Protein AF-A0A5E6NWT8-F1 (afdb_monomer)

Nearest PDB structures (foldseek):
  8owb-assembly2_D  TM=8.521E-01  e=2.064E-02  Mycolicibacterium smegmatis MC2 155
  6th2-assembly2_D  TM=9.013E-01  e=3.860E-02  Mycolicibacterium smegmatis MC2 155
  4qji-assembly3_B-2  TM=7.997E-01  e=3.133E-02  Mycolicibacterium smegmatis MC2 155
  6thc-assembly1_B  TM=8.371E-01  e=8.295E-02  Mycolicibacterium smegmatis
  8owq-assembly1_B  TM=7.889E-01  e=1.350E-01  Mycolicibacterium smegmatis MC2 155

Structure (mmCIF, N/CA/C/O backbone):
data_AF-A0A5E6NWT8-F1
#
_entry.id   AF-A0A5E6NWT8-F1
#
loop_
_atom_site.group_PDB
_atom_site.id
_atom_site.type_symbol
_atom_site.label_atom_id
_atom_site.label_alt_id
_atom_site.label_comp_id
_atom_site.label_asym_id
_atom_site.label_entity_id
_atom_site.label_seq_id
_atom_site.pdbx_PDB_ins_code
_atom_site.Cartn_x
_atom_site.Cartn_y
_atom_site.Cartn_z
_atom_site.occupancy
_atom_site.B_iso_or_equiv
_atom_site.auth_seq_id
_atom_site.auth_comp_id
_atom_site.auth_asym_id
_atom_site.auth_atom_id
_atom_site.pdbx_PDB_model_num
ATOM 1 N N . MET A 1 1 ? -1.217 8.109 -1.373 1.00 94.69 1 MET A N 1
ATOM 2 C CA . MET A 1 1 ? -2.280 7.362 -0.669 1.00 94.69 1 MET A CA 1
ATOM 3 C C . MET A 1 1 ? -1.957 7.158 0.806 1.00 94.69 1 MET A C 1
ATOM 5 O O . MET A 1 1 ? -2.684 7.721 1.604 1.00 94.69 1 MET A O 1
ATOM 9 N N . TYR A 1 2 ? -0.877 6.446 1.175 1.00 97.62 2 TYR A N 1
ATOM 10 C CA . TYR A 1 2 ? -0.503 6.208 2.587 1.00 97.62 2 TYR A CA 1
ATOM 11 C C . TYR A 1 2 ? -0.576 7.472 3.456 1.00 97.62 2 TYR A C 1
ATOM 13 O O . TYR A 1 2 ? -1.324 7.500 4.425 1.00 97.62 2 TYR A O 1
ATOM 21 N N . GLN A 1 3 ? 0.137 8.535 3.062 1.00 97.81 3 GLN A N 1
ATOM 22 C CA . GLN A 1 3 ? 0.180 9.789 3.824 1.00 97.81 3 GLN A CA 1
ATOM 23 C C . GLN A 1 3 ? -1.221 10.377 4.036 1.00 97.81 3 GLN A C 1
ATOM 25 O O . GLN A 1 3 ? -1.621 10.625 5.164 1.00 97.81 3 GLN A O 1
ATOM 30 N N . SER A 1 4 ? -2.005 10.488 2.960 1.00 97.94 4 SER A N 1
ATOM 31 C CA . SER A 1 4 ? -3.376 11.003 3.008 1.00 97.94 4 SER A CA 1
ATOM 32 C C . SER A 1 4 ? -4.281 10.207 3.948 1.00 97.94 4 SER A C 1
ATOM 34 O O . SER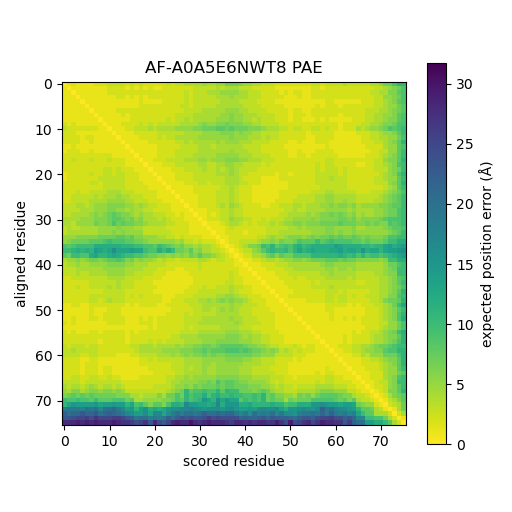 A 1 4 ? -5.121 10.801 4.610 1.00 97.94 4 SER A O 1
ATOM 36 N N . VAL A 1 5 ? -4.121 8.883 4.027 1.00 98.12 5 VAL A N 1
ATOM 37 C CA . VAL A 1 5 ? -4.882 8.068 4.983 1.00 98.12 5 VAL A CA 1
ATOM 38 C C . VAL A 1 5 ? -4.450 8.397 6.408 1.00 98.12 5 VAL A C 1
ATOM 40 O O . VAL A 1 5 ? -5.296 8.746 7.224 1.00 98.12 5 VAL A O 1
ATOM 43 N N . MET A 1 6 ? -3.149 8.362 6.699 1.00 97.56 6 MET A N 1
ATOM 44 C CA . MET A 1 6 ? -2.642 8.600 8.056 1.00 97.56 6 MET A CA 1
ATOM 45 C C . MET A 1 6 ? -2.976 10.000 8.584 1.00 97.56 6 MET A C 1
ATOM 47 O O . MET A 1 6 ? -3.257 10.143 9.771 1.00 97.56 6 MET A O 1
ATOM 51 N N . ASP A 1 7 ? -3.015 11.004 7.708 1.00 98.19 7 ASP A N 1
ATOM 52 C CA . ASP A 1 7 ? -3.361 12.379 8.076 1.00 98.19 7 ASP A CA 1
ATOM 53 C C . ASP A 1 7 ? -4.849 12.556 8.423 1.00 98.19 7 ASP A C 1
ATOM 55 O O . ASP A 1 7 ? -5.200 13.483 9.146 1.00 98.19 7 ASP A O 1
ATOM 59 N N . ASN A 1 8 ? -5.734 11.683 7.923 1.00 97.94 8 ASN A N 1
ATOM 60 C CA . ASN A 1 8 ? -7.190 11.858 8.029 1.00 97.94 8 ASN A CA 1
ATOM 61 C C . ASN A 1 8 ? -7.900 10.766 8.846 1.00 97.94 8 ASN A C 1
ATOM 63 O O . ASN A 1 8 ? -9.088 10.896 9.134 1.00 97.94 8 ASN A O 1
ATOM 67 N N . ILE A 1 9 ? -7.205 9.688 9.219 1.00 98.12 9 ILE A N 1
ATOM 68 C CA . ILE A 1 9 ? -7.814 8.523 9.878 1.00 98.12 9 ILE A CA 1
ATOM 69 C C . ILE A 1 9 ? -8.209 8.776 11.339 1.00 98.12 9 ILE A C 1
ATOM 71 O O . ILE A 1 9 ? -9.067 8.084 11.887 1.00 98.12 9 ILE A O 1
ATOM 75 N N . VAL A 1 10 ? -7.591 9.765 11.988 1.00 96.94 10 VAL A N 1
ATOM 76 C CA . VAL A 1 10 ? -7.870 10.090 13.390 1.00 96.94 10 VAL A CA 1
ATOM 77 C C . VAL A 1 10 ? -9.286 10.647 13.521 1.00 96.94 10 VAL A C 1
ATOM 79 O O . VAL A 1 10 ? -9.646 11.615 12.861 1.00 96.94 10 VAL A O 1
ATOM 82 N N . GLY A 1 11 ? -10.076 10.046 14.413 1.00 96.62 11 GLY A N 1
ATOM 83 C CA . GLY A 1 11 ? -11.456 10.461 14.678 1.00 96.62 11 GLY A CA 1
ATOM 84 C C . GLY A 1 11 ? -12.491 9.891 13.708 1.00 96.62 11 GLY A C 1
ATOM 85 O 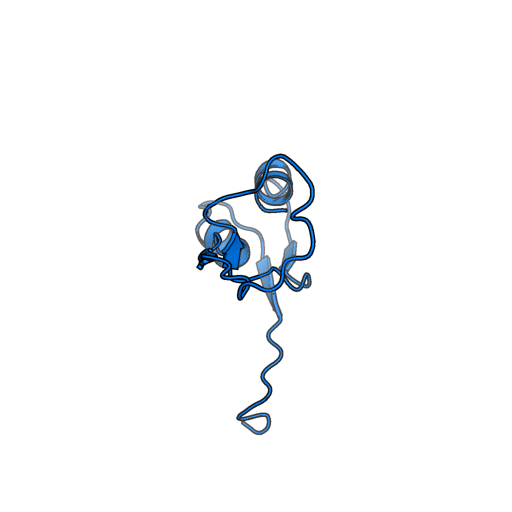O . GLY A 1 11 ? -13.665 10.202 13.861 1.00 96.62 11 GLY A O 1
ATOM 86 N N . GLN A 1 12 ? -12.085 9.058 12.746 1.00 98.25 12 GLN A N 1
ATOM 87 C CA . GLN A 1 12 ? -13.028 8.316 11.910 1.00 98.25 12 GLN A CA 1
ATOM 88 C C . GLN A 1 12 ? -13.583 7.111 12.671 1.00 98.25 12 GLN A C 1
ATOM 90 O O . GLN A 1 12 ? -12.852 6.452 13.413 1.00 98.25 12 GLN A O 1
ATOM 95 N N . ASP A 1 13 ? -14.849 6.785 12.427 1.00 98.44 13 ASP A N 1
ATOM 96 C CA . ASP A 1 13 ? -15.488 5.590 12.989 1.00 98.44 13 ASP A CA 1
ATOM 97 C C . ASP A 1 13 ? -15.277 4.353 12.103 1.00 98.44 13 ASP A C 1
ATOM 99 O O . ASP A 1 13 ? -15.161 3.230 12.599 1.00 98.44 13 ASP A O 1
ATOM 103 N N . ILE A 1 14 ? -15.205 4.550 10.780 1.00 98.44 14 ILE A N 1
ATOM 104 C CA . ILE A 1 14 ? -15.120 3.479 9.778 1.00 98.44 14 ILE A CA 1
ATOM 105 C C . ILE A 1 14 ? -14.046 3.814 8.740 1.00 98.44 14 ILE A C 1
ATOM 107 O O . ILE A 1 14 ? -13.983 4.928 8.224 1.00 98.44 14 ILE A O 1
ATOM 111 N N . PHE A 1 15 ? -13.233 2.818 8.388 1.00 98.50 15 PHE A N 1
ATOM 112 C CA . PHE A 1 15 ? -12.272 2.869 7.293 1.00 98.50 15 PHE A CA 1
ATOM 113 C C . PHE A 1 15 ? -12.531 1.741 6.297 1.00 98.50 15 PHE A C 1
ATOM 115 O O . PHE A 1 15 ? -12.454 0.564 6.646 1.00 98.50 15 PHE A O 1
ATOM 122 N N . ILE A 1 16 ? -12.818 2.107 5.047 1.00 98.12 16 ILE A N 1
ATOM 123 C CA . ILE A 1 16 ? -13.114 1.171 3.958 1.00 98.12 16 ILE A CA 1
ATOM 124 C C . ILE A 1 16 ? -11.952 1.193 2.961 1.00 98.12 16 ILE A C 1
ATOM 126 O O . ILE A 1 16 ? -11.814 2.120 2.164 1.00 98.12 16 ILE A O 1
ATOM 130 N N . ALA A 1 17 ? -11.106 0.166 3.000 1.00 97.12 17 ALA A N 1
ATOM 131 C CA . ALA A 1 17 ? -9.927 0.032 2.151 1.00 97.12 17 ALA A CA 1
ATOM 132 C C . ALA A 1 17 ? -10.280 -0.619 0.800 1.00 97.12 17 ALA A C 1
ATOM 134 O O . ALA A 1 17 ? -9.889 -1.748 0.524 1.00 97.12 17 ALA A O 1
ATOM 135 N N . CYS A 1 18 ? -11.045 0.087 -0.040 1.00 96.56 18 CYS A N 1
ATOM 136 C CA . CYS A 1 18 ? -11.493 -0.425 -1.345 1.00 96.56 18 CYS A CA 1
ATOM 137 C C . CYS A 1 18 ? -10.535 -0.137 -2.514 1.00 96.56 18 CYS A C 1
ATOM 139 O O . CYS A 1 18 ? -10.721 -0.667 -3.608 1.00 96.56 18 CYS A O 1
ATOM 141 N N . ALA A 1 19 ? -9.539 0.731 -2.324 1.00 96.19 19 ALA A N 1
ATOM 142 C CA . ALA A 1 19 ? -8.594 1.065 -3.382 1.00 96.19 19 ALA A CA 1
ATOM 143 C C . ALA A 1 19 ? -7.667 -0.123 -3.680 1.00 96.19 19 ALA A C 1
ATOM 145 O O . ALA A 1 19 ? -7.091 -0.704 -2.762 1.00 96.19 19 ALA A O 1
ATOM 146 N N . ALA A 1 20 ? -7.458 -0.421 -4.964 1.00 95.81 20 ALA A N 1
ATOM 147 C CA . ALA A 1 20 ? -6.459 -1.385 -5.418 1.00 95.81 20 ALA A CA 1
ATOM 148 C C . ALA A 1 20 ? -5.049 -0.778 -5.301 1.00 95.81 20 ALA A C 1
ATOM 150 O O . ALA A 1 20 ? -4.502 -0.221 -6.257 1.00 95.81 20 ALA A O 1
ATOM 151 N N . VAL A 1 21 ? -4.490 -0.809 -4.092 1.00 95.56 21 VAL A N 1
ATOM 152 C CA . VAL A 1 21 ? -3.137 -0.311 -3.817 1.00 95.56 21 VAL A CA 1
ATOM 153 C C . VAL A 1 21 ? -2.120 -1.259 -4.434 1.00 95.56 21 VAL A C 1
ATOM 155 O O . VAL A 1 21 ? -2.224 -2.465 -4.270 1.00 95.56 21 VAL A O 1
ATOM 158 N N . SER A 1 22 ? -1.129 -0.722 -5.144 1.00 97.12 22 SER A N 1
ATOM 159 C CA . SER A 1 22 ? -0.044 -1.544 -5.684 1.00 97.12 22 SER A CA 1
ATOM 160 C C . SER A 1 22 ? 0.826 -2.095 -4.557 1.00 97.12 22 SER A C 1
ATOM 162 O O . SER A 1 22 ? 1.299 -1.302 -3.753 1.00 97.12 22 SER A O 1
ATOM 164 N N . ASP A 1 23 ? 1.112 -3.399 -4.569 1.00 96.06 23 ASP A N 1
ATOM 165 C CA . ASP A 1 23 ? 1.967 -4.068 -3.569 1.00 96.06 23 ASP A CA 1
ATOM 166 C C . ASP A 1 23 ? 3.450 -3.678 -3.657 1.00 96.06 23 ASP A C 1
ATOM 168 O O . ASP A 1 23 ? 4.230 -3.886 -2.724 1.00 96.06 23 ASP A O 1
ATOM 172 N N . TYR A 1 24 ? 3.862 -3.122 -4.799 1.00 98.00 24 TYR A N 1
ATOM 173 C CA . TYR A 1 24 ? 5.241 -2.764 -5.091 1.00 98.00 24 TYR A CA 1
ATOM 174 C C . TYR A 1 24 ? 5.348 -1.367 -5.702 1.00 98.00 24 TYR A C 1
ATOM 176 O O . TYR A 1 24 ? 4.471 -0.900 -6.429 1.00 98.00 24 TYR A O 1
ATOM 184 N N . SER A 1 25 ? 6.478 -0.712 -5.444 1.00 97.00 25 SER A N 1
ATOM 185 C CA . SER A 1 25 ? 6.858 0.572 -6.035 1.00 97.00 25 SER A CA 1
ATOM 186 C C . SER A 1 25 ? 8.260 0.511 -6.641 1.00 97.00 25 SER A C 1
ATOM 188 O O . SER A 1 25 ? 9.044 -0.389 -6.339 1.00 97.00 25 SER A O 1
ATOM 190 N 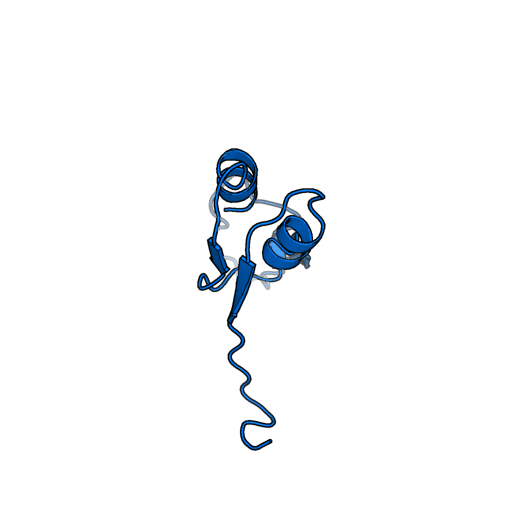N . ILE A 1 26 ? 8.577 1.455 -7.530 1.00 97.44 26 ILE A N 1
ATOM 191 C CA . ILE A 1 26 ? 9.880 1.526 -8.199 1.00 97.44 26 ILE A CA 1
ATOM 192 C C . ILE A 1 26 ? 10.970 1.861 -7.178 1.00 97.44 26 ILE A C 1
ATOM 194 O O . ILE A 1 26 ? 10.933 2.921 -6.555 1.00 97.44 26 ILE A O 1
ATOM 198 N N . LYS A 1 27 ? 11.985 1.000 -7.084 1.00 97.38 27 LYS A N 1
ATOM 199 C CA . LYS A 1 27 ? 13.151 1.205 -6.216 1.00 97.38 27 LYS A CA 1
ATOM 200 C C . LYS A 1 27 ? 13.968 2.429 -6.634 1.00 97.38 27 LYS A C 1
ATOM 202 O O . LYS A 1 27 ? 14.365 3.235 -5.801 1.00 97.38 27 LYS A O 1
ATOM 207 N N . ASN A 1 28 ? 14.200 2.568 -7.941 1.00 96.00 28 ASN A 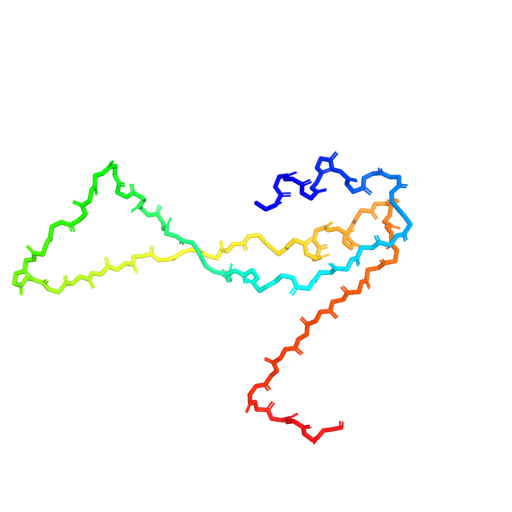N 1
ATOM 208 C CA . ASN A 1 28 ? 15.034 3.612 -8.537 1.00 96.00 28 ASN A CA 1
ATOM 209 C C . ASN A 1 28 ? 14.202 4.483 -9.493 1.00 96.00 28 ASN A C 1
ATOM 211 O O . ASN A 1 28 ? 14.115 4.202 -10.689 1.00 96.00 28 ASN A O 1
ATOM 215 N N . ILE A 1 29 ? 13.546 5.525 -8.969 1.00 96.31 29 ILE A N 1
ATOM 216 C CA . ILE A 1 29 ? 12.657 6.391 -9.762 1.00 96.31 29 ILE A CA 1
ATOM 217 C C . ILE A 1 29 ? 13.480 7.235 -10.743 1.00 96.31 29 ILE A C 1
ATOM 219 O O . ILE A 1 29 ? 14.351 8.014 -10.350 1.00 96.31 29 ILE A O 1
ATOM 223 N N . ALA A 1 30 ? 13.181 7.116 -12.037 1.00 95.88 30 ALA A N 1
ATOM 224 C CA . ALA A 1 30 ? 13.822 7.924 -13.067 1.00 95.88 30 ALA A CA 1
ATOM 225 C C . ALA A 1 30 ? 13.336 9.384 -13.007 1.00 95.88 30 ALA A C 1
ATOM 227 O O . ALA A 1 30 ? 12.136 9.649 -13.019 1.00 95.88 30 ALA A O 1
ATOM 228 N N . LYS A 1 31 ? 14.270 10.346 -13.010 1.00 97.00 31 LYS A N 1
ATOM 229 C CA . LYS A 1 31 ? 13.948 11.790 -13.032 1.00 97.00 31 LYS A CA 1
ATOM 230 C C . LYS A 1 31 ? 13.341 12.259 -14.357 1.00 97.00 31 LYS A C 1
ATOM 232 O O . LYS A 1 31 ? 12.677 13.285 -14.402 1.00 97.00 31 LYS A O 1
ATOM 237 N N . ASN A 1 32 ? 13.611 11.527 -15.433 1.00 96.50 32 ASN A N 1
ATOM 238 C CA . ASN A 1 32 ? 13.178 11.843 -16.787 1.00 96.50 32 ASN A CA 1
ATOM 239 C C . ASN A 1 32 ? 12.528 10.613 -17.419 1.00 96.50 32 ASN A C 1
ATOM 241 O O . ASN A 1 32 ? 12.812 9.480 -17.028 1.00 96.50 32 ASN A O 1
ATOM 245 N N . LYS A 1 33 ? 11.707 10.837 -18.450 1.00 95.19 33 LYS A N 1
ATOM 246 C CA . LYS A 1 33 ? 11.113 9.764 -19.254 1.00 95.19 33 LYS A CA 1
ATOM 247 C C . LYS A 1 33 ? 12.200 8.810 -19.762 1.00 95.19 33 LYS A C 1
ATOM 249 O O . LYS A 1 33 ? 13.115 9.231 -20.471 1.00 95.19 33 LYS A O 1
ATOM 254 N N . ILE A 1 34 ? 12.062 7.524 -19.441 1.00 94.56 34 ILE A N 1
ATOM 255 C CA . ILE A 1 34 ? 12.924 6.466 -19.974 1.00 94.56 34 ILE A CA 1
ATOM 256 C C . ILE A 1 34 ? 12.647 6.365 -21.480 1.00 94.56 34 ILE A C 1
ATOM 258 O O . ILE A 1 34 ? 11.527 6.069 -21.901 1.00 94.56 34 ILE A O 1
ATOM 262 N N . LYS A 1 35 ? 13.648 6.687 -22.307 1.00 94.25 35 LYS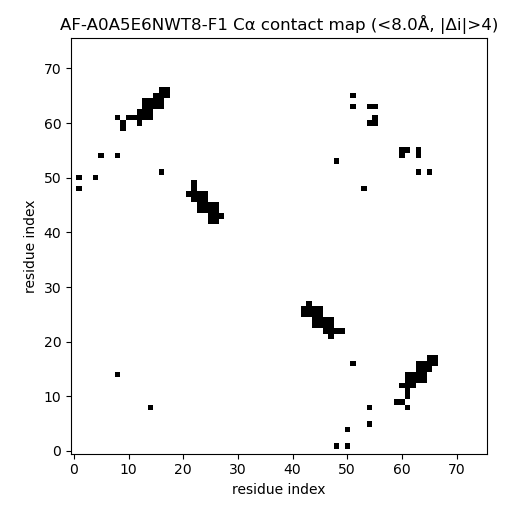 A N 1
ATOM 263 C CA . LYS A 1 35 ? 13.533 6.594 -23.768 1.00 94.25 35 LYS A CA 1
ATOM 264 C C . LYS A 1 35 ? 13.552 5.127 -24.195 1.00 94.25 35 LYS A C 1
ATOM 266 O O . LYS A 1 35 ? 14.239 4.309 -23.589 1.00 94.25 35 LYS A O 1
ATOM 271 N N . LYS A 1 36 ? 12.828 4.814 -25.271 1.00 93.56 36 LYS A N 1
ATOM 272 C CA . LYS A 1 36 ? 12.906 3.497 -25.911 1.00 93.56 36 LYS A CA 1
ATOM 273 C C . LYS A 1 36 ? 14.352 3.235 -26.346 1.00 93.56 36 LYS A C 1
ATOM 275 O O . LYS A 1 36 ? 15.013 4.138 -26.856 1.00 93.56 36 LYS A O 1
ATOM 280 N N . SER A 1 37 ? 14.820 2.010 -26.148 1.00 92.38 37 SER A N 1
ATOM 281 C CA . SER A 1 37 ? 16.127 1.541 -26.609 1.00 92.38 37 SER A CA 1
ATOM 282 C C . SER A 1 37 ? 16.007 0.098 -27.095 1.00 92.38 37 SER A C 1
ATOM 284 O O . SER A 1 37 ? 15.004 -0.553 -26.810 1.00 92.38 37 SER A O 1
ATOM 286 N N . GLU A 1 38 ? 17.019 -0.402 -27.800 1.00 91.19 38 GLU A N 1
ATOM 287 C CA . GLU A 1 38 ? 17.087 -1.817 -28.199 1.00 91.19 38 GLU A CA 1
ATOM 288 C C . GLU A 1 38 ? 17.442 -2.753 -27.031 1.00 91.19 38 GLU A C 1
ATOM 290 O O . GLU A 1 38 ? 17.345 -3.969 -27.157 1.00 91.19 38 GLU A O 1
ATOM 295 N N . LYS A 1 39 ? 17.836 -2.200 -25.876 1.00 92.38 39 LYS A N 1
ATOM 296 C CA . LYS A 1 39 ? 18.144 -2.972 -24.669 1.00 92.38 39 LYS A CA 1
ATOM 297 C C . LYS A 1 39 ? 16.871 -3.313 -23.895 1.00 92.38 39 LYS A C 1
ATOM 299 O O . LYS A 1 39 ? 15.942 -2.505 -23.827 1.00 92.38 39 LYS A O 1
ATOM 304 N N . THR A 1 40 ? 16.879 -4.471 -23.237 1.00 93.62 40 THR A N 1
ATOM 305 C CA . THR A 1 40 ? 15.836 -4.891 -22.292 1.00 93.62 40 THR A CA 1
ATOM 306 C C . THR A 1 40 ? 15.668 -3.867 -21.169 1.00 93.62 40 THR A C 1
ATOM 308 O O . THR A 1 40 ? 16.646 -3.453 -20.544 1.00 93.62 40 THR A O 1
ATOM 311 N N . LEU A 1 41 ? 14.421 -3.476 -20.893 1.00 94.19 41 LEU A N 1
ATOM 312 C CA . LEU A 1 41 ? 14.077 -2.642 -19.744 1.00 94.19 41 LEU A CA 1
ATOM 313 C C . LEU A 1 41 ? 13.920 -3.522 -18.502 1.00 94.19 41 LEU A C 1
ATOM 315 O O . LEU A 1 41 ? 13.079 -4.417 -18.483 1.00 94.19 41 LEU A O 1
ATOM 319 N N . ILE A 1 42 ? 14.697 -3.231 -17.461 1.00 94.69 42 ILE A N 1
ATOM 320 C CA . ILE A 1 42 ? 14.586 -3.875 -16.150 1.00 94.69 42 ILE A CA 1
ATOM 321 C C . ILE A 1 42 ? 14.113 -2.822 -15.150 1.00 94.69 42 ILE A C 1
ATOM 323 O O . ILE A 1 42 ? 14.731 -1.765 -15.021 1.00 94.69 42 ILE A O 1
ATOM 327 N N . LEU A 1 43 ? 13.012 -3.111 -14.454 1.00 95.94 43 LEU A N 1
ATOM 328 C CA . LEU A 1 43 ? 12.500 -2.292 -13.359 1.00 95.94 43 LEU A CA 1
ATOM 329 C C . LEU A 1 43 ? 12.719 -3.042 -12.048 1.00 95.94 43 LEU A C 1
ATOM 331 O O . LEU A 1 43 ? 12.129 -4.095 -11.824 1.00 95.94 43 LEU A O 1
ATOM 335 N N . GLU A 1 44 ? 13.563 -2.493 -11.180 1.00 97.81 44 GLU A N 1
ATOM 336 C CA . GLU A 1 44 ? 13.683 -2.989 -9.812 1.00 97.81 44 GLU A CA 1
ATOM 337 C C . GLU A 1 44 ? 12.529 -2.451 -8.967 1.00 97.81 44 GLU A C 1
ATOM 339 O O . GLU A 1 44 ? 12.316 -1.236 -8.879 1.00 97.81 44 GLU A O 1
ATOM 344 N N . LEU A 1 45 ? 11.805 -3.368 -8.332 1.00 98.50 45 LEU A N 1
ATOM 345 C CA . LEU A 1 45 ? 10.661 -3.072 -7.485 1.00 98.50 45 LEU A CA 1
ATOM 346 C C . LEU A 1 45 ? 10.975 -3.362 -6.016 1.00 98.50 45 LEU A C 1
ATOM 348 O O . LEU A 1 45 ? 11.749 -4.263 -5.696 1.00 98.50 45 LEU A O 1
ATOM 352 N N . 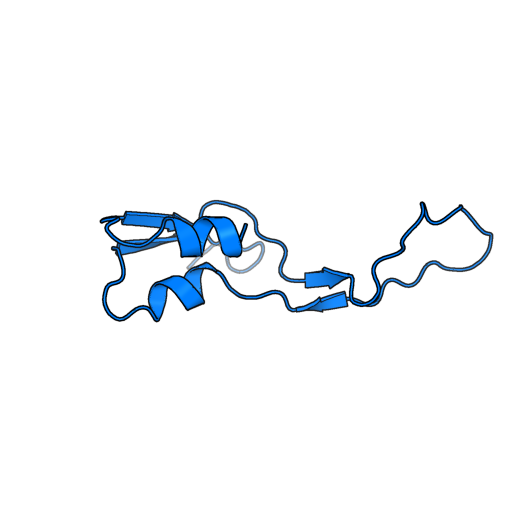THR A 1 46 ? 10.344 -2.609 -5.123 1.00 98.12 46 THR A N 1
ATOM 353 C CA . THR A 1 46 ? 10.389 -2.813 -3.670 1.00 98.12 46 THR A CA 1
ATOM 354 C C . THR A 1 46 ? 8.976 -2.833 -3.095 1.00 98.12 46 THR A C 1
ATOM 356 O O . THR A 1 46 ? 8.151 -2.042 -3.564 1.00 98.12 46 THR A O 1
ATOM 359 N N . PRO A 1 47 ? 8.688 -3.681 -2.088 1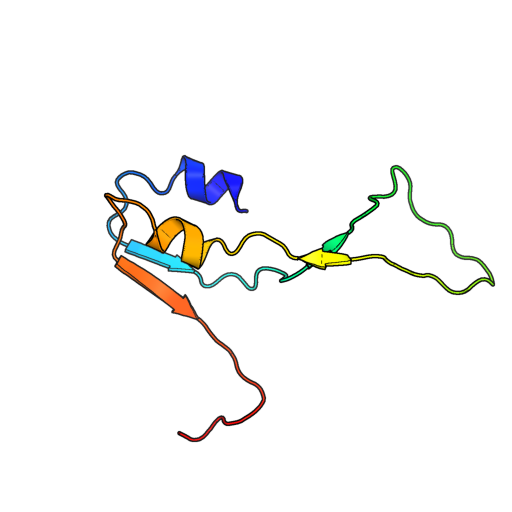.00 98.00 47 PRO A N 1
ATOM 360 C CA . PRO A 1 47 ? 7.377 -3.731 -1.446 1.00 98.00 47 PRO A CA 1
ATOM 361 C C . PRO A 1 47 ? 6.922 -2.365 -0.926 1.00 98.00 47 PRO A C 1
ATOM 363 O O . PRO A 1 47 ? 7.731 -1.571 -0.438 1.00 98.00 47 PRO A O 1
ATOM 366 N N . THR A 1 48 ? 5.626 -2.087 -1.016 1.00 96.62 48 THR A N 1
ATOM 367 C CA . THR A 1 48 ? 5.006 -0.902 -0.415 1.00 96.62 48 THR A CA 1
ATOM 368 C C . THR A 1 48 ? 4.560 -1.159 1.019 1.00 96.62 48 THR A C 1
ATOM 370 O O . THR A 1 48 ? 4.493 -2.294 1.482 1.00 96.62 48 THR A O 1
ATOM 373 N N . LYS A 1 49 ? 4.212 -0.084 1.731 1.00 95.75 49 LYS A N 1
ATOM 374 C CA . LYS A 1 49 ? 3.559 -0.187 3.039 1.00 95.75 49 LYS A CA 1
ATOM 375 C C . LYS A 1 49 ? 2.114 -0.660 2.877 1.00 95.75 49 LYS A C 1
ATOM 377 O O . LYS A 1 49 ? 1.377 -0.075 2.084 1.00 95.75 49 LYS A O 1
ATOM 382 N N . ASP A 1 50 ? 1.706 -1.632 3.685 1.00 97.31 50 ASP A N 1
ATOM 383 C CA . ASP A 1 50 ? 0.311 -2.061 3.793 1.00 97.31 50 ASP A CA 1
ATOM 384 C C . ASP A 1 50 ? -0.487 -1.041 4.619 1.00 97.31 50 ASP A C 1
ATOM 386 O O . ASP A 1 50 ? -0.357 -0.944 5.838 1.00 97.31 50 ASP A O 1
ATOM 390 N N . ILE A 1 51 ? -1.308 -0.244 3.938 1.00 97.94 51 ILE A N 1
ATOM 391 C CA . ILE A 1 51 ? -2.071 0.842 4.563 1.00 97.94 51 ILE A CA 1
ATOM 392 C C . ILE A 1 51 ? -3.147 0.295 5.508 1.00 97.94 51 ILE A C 1
ATOM 394 O O . ILE A 1 51 ? -3.340 0.850 6.589 1.00 97.94 51 ILE A O 1
ATOM 398 N N . LEU A 1 52 ? -3.843 -0.780 5.124 1.00 97.81 52 LEU A N 1
ATOM 399 C CA . LEU A 1 52 ? -4.906 -1.362 5.943 1.00 97.81 52 LEU A CA 1
ATOM 400 C C . LEU A 1 52 ? -4.323 -1.937 7.232 1.00 97.81 52 LEU A C 1
ATOM 402 O O . LEU A 1 52 ? -4.846 -1.679 8.316 1.00 97.81 52 LEU A O 1
ATOM 406 N N . GLN A 1 53 ? -3.210 -2.660 7.127 1.00 97.50 53 GLN A N 1
ATOM 407 C CA . GLN A 1 53 ? -2.516 -3.197 8.288 1.00 97.50 53 GLN A CA 1
ATOM 408 C C . GLN A 1 53 ? -2.037 -2.084 9.231 1.00 97.50 53 GLN A C 1
ATOM 410 O O . GLN A 1 53 ? -2.200 -2.209 10.444 1.00 97.50 53 GLN A O 1
ATOM 415 N N . GLU A 1 54 ? -1.472 -0.996 8.706 1.00 97.81 54 GLU A N 1
ATOM 416 C CA . GLU A 1 54 ? -0.995 0.118 9.534 1.00 97.81 54 GLU A CA 1
ATOM 417 C C . GLU A 1 54 ? -2.143 0.833 10.265 1.00 97.81 54 GLU A C 1
ATOM 419 O O . GLU A 1 54 ? -2.028 1.102 11.461 1.00 97.81 54 GLU A O 1
ATOM 424 N N . VAL A 1 55 ? -3.294 1.043 9.613 1.00 98.06 55 VAL A N 1
ATOM 425 C CA . VAL A 1 55 ? -4.500 1.568 10.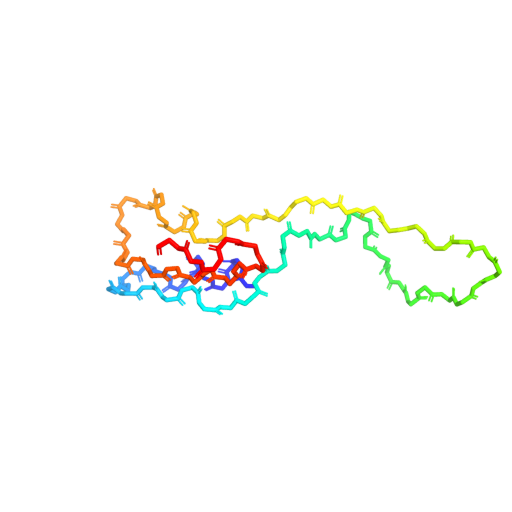285 1.00 98.06 55 VAL A CA 1
ATOM 426 C C . VAL A 1 55 ? -4.997 0.597 11.365 1.00 98.06 55 VAL A C 1
ATOM 428 O O . VAL A 1 55 ? -5.317 1.012 12.480 1.00 98.06 55 VAL A O 1
ATOM 431 N N . CYS A 1 56 ? -4.994 -0.708 11.085 1.00 97.44 56 CYS A N 1
ATOM 432 C CA . CYS A 1 56 ? -5.401 -1.752 12.029 1.00 97.44 56 CYS A CA 1
ATOM 433 C C . CYS A 1 56 ? -4.512 -1.860 13.282 1.00 97.44 56 CYS A C 1
ATOM 435 O O . CYS A 1 56 ? -4.948 -2.457 14.275 1.00 97.44 56 CYS A O 1
ATOM 437 N N . LYS A 1 57 ? -3.288 -1.315 13.245 1.00 97.38 57 LYS A N 1
ATOM 438 C CA . LYS A 1 57 ? -2.345 -1.269 14.376 1.00 97.38 57 LYS A CA 1
ATOM 439 C C . LYS A 1 57 ? -2.524 -0.039 15.272 1.00 97.38 57 LYS A C 1
ATOM 441 O O . LYS A 1 57 ? -1.934 -0.000 16.350 1.00 97.38 57 LYS A O 1
ATOM 446 N N . LEU A 1 58 ? -3.311 0.959 14.865 1.00 97.19 58 LEU A N 1
ATOM 447 C CA . LEU A 1 58 ? -3.536 2.156 15.678 1.00 97.19 58 LEU A CA 1
ATOM 448 C C . LEU A 1 58 ? -4.246 1.808 16.993 1.00 97.19 58 LEU A C 1
ATOM 450 O O . LEU A 1 58 ? -5.198 1.028 17.015 1.00 97.19 58 LEU A O 1
ATOM 454 N N . THR A 1 59 ? -3.835 2.454 18.087 1.00 95.69 59 THR A N 1
ATOM 455 C CA . THR A 1 59 ? -4.466 2.285 19.409 1.00 95.69 59 THR A CA 1
ATOM 456 C C . THR A 1 59 ? -5.943 2.676 19.389 1.00 95.69 59 THR A C 1
ATOM 458 O O . THR A 1 59 ? -6.774 2.022 20.010 1.00 95.69 59 THR A O 1
ATOM 461 N N . LYS A 1 60 ? -6.268 3.755 18.667 1.00 95.12 60 LYS A N 1
ATOM 462 C CA . LYS A 1 60 ? -7.634 4.237 18.438 1.00 95.12 60 LYS A CA 1
ATOM 463 C C . LYS A 1 60 ? -7.969 4.080 16.958 1.00 95.12 60 LYS A C 1
ATOM 465 O O . LYS A 1 60 ? -7.932 5.054 16.211 1.00 95.12 60 LYS A O 1
ATOM 470 N N . LYS A 1 61 ? -8.196 2.838 16.537 1.00 96.94 61 LYS A N 1
ATOM 471 C CA . LYS A 1 61 ? -8.542 2.514 15.151 1.00 96.94 61 LYS A CA 1
ATOM 472 C C . LYS A 1 61 ? -10.055 2.563 14.905 1.00 96.94 61 LYS A C 1
ATOM 474 O O . LYS A 1 61 ? -10.809 2.181 15.803 1.00 96.94 61 LYS A O 1
ATOM 479 N N . PRO A 1 62 ? -10.487 2.957 13.696 1.00 98.19 62 PRO A N 1
ATOM 480 C CA . PRO A 1 62 ? -11.858 2.745 13.247 1.00 98.19 62 PRO A CA 1
ATOM 481 C C . PRO A 1 62 ? -12.154 1.255 13.041 1.00 98.19 62 PRO A C 1
ATOM 483 O O . PRO A 1 62 ? -11.251 0.410 13.007 1.00 98.19 62 PRO A O 1
ATOM 486 N N . VAL A 1 63 ? -13.424 0.932 12.797 1.00 98.50 63 VAL A N 1
ATOM 487 C CA . VAL A 1 63 ? -13.793 -0.345 12.178 1.00 98.50 63 VAL A CA 1
ATOM 488 C C . VAL A 1 63 ? -13.162 -0.403 10.789 1.00 98.50 63 VAL A C 1
ATOM 490 O O . VAL A 1 63 ? -13.414 0.457 9.947 1.00 98.50 63 VAL A O 1
ATOM 493 N N . CYS A 1 64 ? -12.320 -1.405 10.556 1.00 98.25 64 CYS A N 1
ATOM 494 C CA . CYS A 1 64 ? -11.570 -1.549 9.313 1.00 98.25 64 CYS A CA 1
ATOM 495 C C . CYS A 1 64 ? -12.221 -2.606 8.418 1.00 98.25 64 CYS A C 1
ATOM 497 O O . CYS A 1 64 ? -12.382 -3.752 8.832 1.00 98.25 64 CYS A O 1
ATOM 499 N N . ILE A 1 65 ? -12.562 -2.220 7.191 1.00 98.12 65 ILE A N 1
ATOM 500 C CA . ILE A 1 65 ? -13.163 -3.085 6.173 1.00 98.12 65 ILE A CA 1
ATOM 501 C C . ILE A 1 65 ? -12.179 -3.193 5.009 1.00 98.12 65 ILE A C 1
ATOM 503 O O . ILE A 1 65 ? -11.895 -2.201 4.337 1.00 98.12 65 ILE A O 1
ATOM 507 N N . GLY A 1 66 ? -11.645 -4.395 4.797 1.00 96.25 66 GLY A N 1
ATOM 508 C CA . GLY A 1 66 ? -10.765 -4.714 3.675 1.00 96.25 66 GLY A CA 1
ATOM 509 C C . GLY A 1 66 ? -11.520 -5.342 2.508 1.00 96.25 66 GLY A C 1
ATOM 510 O O . GLY A 1 66 ? -12.591 -5.918 2.691 1.00 96.25 66 GLY A O 1
ATOM 511 N N . PHE A 1 67 ? -10.933 -5.249 1.318 1.00 94.38 67 PHE A N 1
ATOM 512 C CA . PHE A 1 67 ? -11.374 -5.966 0.126 1.00 94.38 67 PHE A CA 1
ATOM 513 C C . PHE A 1 67 ? -10.238 -6.854 -0.364 1.00 94.38 67 PHE A C 1
ATOM 515 O O . PHE A 1 67 ? -9.085 -6.429 -0.396 1.00 94.38 67 PHE A O 1
ATOM 522 N N . ALA A 1 68 ? -10.586 -8.067 -0.773 1.00 90.94 68 ALA A N 1
ATOM 523 C CA . ALA A 1 68 ? -9.691 -8.979 -1.460 1.00 90.94 68 ALA A CA 1
ATOM 524 C C . ALA A 1 68 ? -10.425 -9.515 -2.687 1.00 90.94 68 ALA A C 1
ATOM 526 O O . ALA A 1 68 ? -11.607 -9.856 -2.616 1.00 90.94 68 ALA A O 1
ATOM 527 N N . ALA A 1 69 ? -9.730 -9.544 -3.816 1.00 88.38 69 ALA A N 1
ATOM 528 C CA . ALA A 1 69 ? -10.208 -10.163 -5.038 1.00 88.38 69 ALA A CA 1
ATOM 529 C C . ALA A 1 69 ? -9.186 -11.229 -5.421 1.00 88.38 69 ALA A C 1
ATOM 531 O O . ALA A 1 69 ? -8.128 -10.915 -5.963 1.00 88.38 69 ALA A O 1
ATOM 532 N N . GLU A 1 70 ? -9.497 -12.478 -5.095 1.00 86.88 70 GLU A N 1
ATOM 533 C CA . GLU A 1 70 ? -8.641 -13.619 -5.398 1.00 86.88 70 GLU A CA 1
ATOM 534 C C . GLU A 1 70 ? -9.017 -14.212 -6.756 1.00 86.88 70 GLU A C 1
ATOM 536 O O . GLU A 1 70 ? -10.187 -14.277 -7.130 1.00 86.88 70 GLU A O 1
ATOM 541 N N . THR A 1 71 ? -8.017 -14.641 -7.522 1.00 84.69 71 THR A N 1
ATOM 542 C CA . THR A 1 71 ? -8.238 -15.322 -8.815 1.00 84.69 71 THR A CA 1
ATOM 543 C C . THR A 1 71 ? -8.166 -16.843 -8.694 1.00 84.69 71 THR A C 1
ATOM 545 O O . THR A 1 71 ? -8.507 -17.561 -9.633 1.00 84.69 71 THR A O 1
ATOM 548 N N . GLN A 1 72 ? -7.743 -17.338 -7.531 1.00 82.50 72 GLN A N 1
ATOM 549 C CA . GLN A 1 72 ? -7.668 -18.749 -7.174 1.00 82.50 72 GLN A CA 1
ATOM 550 C C . GLN A 1 72 ? -8.516 -18.974 -5.915 1.00 82.50 72 GLN A C 1
ATOM 552 O O . GLN A 1 72 ? -8.647 -18.067 -5.102 1.00 82.50 72 GLN A O 1
ATOM 557 N N . ASN A 1 73 ? -9.097 -20.167 -5.757 1.00 70.69 73 ASN A N 1
ATOM 558 C CA . ASN A 1 73 ? -9.920 -20.543 -4.593 1.00 70.69 73 ASN A CA 1
ATOM 559 C C . ASN A 1 73 ? -11.166 -19.654 -4.366 1.00 70.69 73 ASN A C 1
ATOM 561 O O . ASN A 1 73 ? -11.476 -19.273 -3.246 1.00 70.69 73 ASN A O 1
ATOM 565 N N . LEU A 1 74 ? -11.913 -19.351 -5.434 1.00 70.19 74 LEU A N 1
ATOM 566 C CA . LEU A 1 74 ? -13.167 -18.572 -5.381 1.00 70.19 74 LEU A CA 1
ATOM 567 C C . LEU A 1 74 ? -14.338 -19.287 -4.674 1.00 70.19 74 LEU A C 1
ATOM 569 O O . LEU A 1 74 ? -15.389 -18.686 -4.464 1.00 70.19 74 LEU A O 1
ATOM 573 N N . THR A 1 75 ? -14.182 -20.570 -4.360 1.00 63.00 75 THR A N 1
ATOM 574 C CA . THR A 1 75 ? -15.184 -21.411 -3.701 1.00 63.00 75 THR A CA 1
ATOM 575 C C . THR A 1 75 ? -14.611 -21.958 -2.398 1.00 63.00 75 THR A C 1
ATOM 577 O O . THR A 1 75 ? -14.094 -23.074 -2.382 1.00 63.00 75 THR A O 1
ATOM 580 N N . GLU A 1 76 ? -14.713 -21.171 -1.333 1.00 50.16 76 GLU A N 1
ATOM 581 C CA . GLU A 1 76 ? -14.784 -21.640 0.058 1.00 50.16 76 GLU A CA 1
ATOM 582 C C . GLU A 1 76 ? -15.986 -20.981 0.741 1.00 50.16 7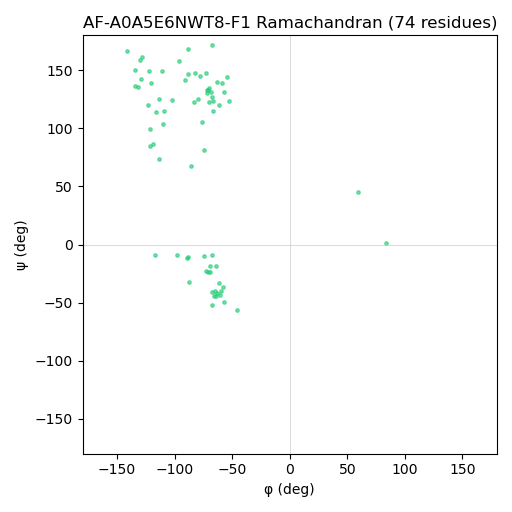6 GLU A C 1
ATOM 584 O O . GLU A 1 76 ? -16.245 -19.786 0.460 1.00 50.16 76 GLU A O 1
#

Mean predicted aligned error: 4.39 Å

Solvent-accessible surface area (backbone atoms only — not comparable to full-atom values): 5323 Å² total; per-residue (Å²): 107,64,66,64,47,68,76,59,48,73,90,43,68,69,42,76,49,74,72,89,71,69,66,54,42,70,66,76,75,71,95,58,85,83,73,91,66,98,64,87,88,83,82,59,67,37,78,49,83,61,57,67,62,55,49,72,66,42,94,81,50,41,54,75,45,79,70,85,87,71,96,65,80,85,83,124

Foldseek 3Di:
DLVVCVVPQPPDQEDEAPDPDDQKDFPDDDPDDDDDDPDDDDTDIDGDDDSQVVLVPDPDHHHYHYDDDDPPCPDD

Sequence (76 aa):
MYQSVMDNIVGQDIFIACAAVSDYSIKNIAKNKIKKSEKTLILELTPTKDILQEVCKLTKKPVCIGFAAETQNLTE

Secondary structure (DSSP, 8-state):
-HHHHHHH-TT-SEEEE-S---SEEESS--SS-----SSPP---EEEPP-HHHHHHT-TTPPEEEE----SS----

Radius of gyration: 17.41 Å; Cα contacts (8 Å, |Δi|>4): 62; chains: 1; bounding box: 34×34×48 Å

pLDDT: mean 94.25, std 8.07, range [50.16, 98.5]